Protein AF-O97404-F1 (afdb_monomer_lite)

Organism: Tachypleus tridentatus (NCBI:txid6853)

Foldseek 3Di:
DDDDDDDDDDDPPPPPPPPPPDPLQADFDCVCQLQWEDEPPDPWIFHRFRRATATQPDPQSVVLWADDPVSYYYDNCNSRGHHDYHFADNWHWEDEPDPWIFTDGPQETATAPDVVSSVSNRTDPVSYYYDHPVVVVPGHYDYHTDD

Secondary structure (DSSP, 8-state):
------------------------SSB--GGGTT-EEE-TT---EEEEETTEEEE--SHHHHHHHBS-GGGEEE-GGGGGBPB-PPPPTT-EEEE-SSS-EEEEETTEEEEE-SHHHHHHTTB-GGGEEE--HHHHHHSEEEEEE--

Radius of gyration: 25.08 Å; chains: 1; bounding box: 44×86×60 Å

Sequence (147 aa):
MRTVNIWLTLSLFYLMHITREGDCTCVTDNTLDGTLMKHPSKPAVYQIIDGCRHWVPNPPTYNNLYKTWNCIKTNVLVEHICNCDSLSNGAELIKGSGPAVYLLSNGVKRHIANPDTFNAFCFDWNKIKTYSDIVINNISTGSVIER

pLDDT: mean 88.72, std 20.08, range [34.28, 98.94]

Structure (mmCIF, N/CA/C/O backbone):
data_AF-O97404-F1
#
_entry.id   AF-O97404-F1
#
loop_
_atom_site.group_PDB
_atom_site.id
_atom_site.type_symbol
_atom_site.label_atom_id
_atom_site.label_alt_id
_atom_site.label_comp_id
_atom_site.label_asym_id
_atom_site.label_entity_id
_atom_site.label_seq_id
_atom_site.pdbx_PDB_ins_code
_atom_site.Cartn_x
_atom_site.Cartn_y
_atom_site.Cartn_z
_atom_site.occupancy
_atom_site.B_iso_or_equiv
_atom_site.auth_seq_id
_atom_site.auth_comp_id
_atom_site.auth_asym_id
_atom_site.auth_atom_id
_atom_site.pdbx_PDB_model_num
ATOM 1 N N . MET A 1 1 ? 19.031 -74.439 -43.085 1.00 43.50 1 MET A N 1
ATOM 2 C CA . MET A 1 1 ? 20.014 -74.682 -42.008 1.00 43.50 1 MET A CA 1
ATOM 3 C C . MET A 1 1 ? 21.150 -73.680 -42.150 1.00 43.50 1 MET A C 1
ATOM 5 O O . MET A 1 1 ? 21.941 -73.827 -43.069 1.00 43.50 1 MET A O 1
ATOM 9 N N . ARG A 1 2 ? 21.148 -72.640 -41.304 1.00 39.31 2 ARG A N 1
ATOM 10 C CA . ARG A 1 2 ? 22.292 -71.875 -40.759 1.00 39.31 2 ARG A CA 1
ATOM 11 C C . ARG A 1 2 ? 21.756 -70.555 -40.200 1.00 39.31 2 ARG A C 1
ATOM 13 O O . ARG A 1 2 ? 21.639 -69.553 -40.889 1.00 39.31 2 ARG A O 1
ATOM 20 N N . THR A 1 3 ? 21.355 -70.637 -38.942 1.00 34.28 3 THR A N 1
ATOM 21 C CA . THR A 1 3 ? 21.212 -69.527 -38.006 1.00 34.28 3 THR A CA 1
ATOM 22 C C . THR A 1 3 ? 22.574 -68.872 -37.776 1.00 34.28 3 THR A C 1
ATOM 24 O O . THR A 1 3 ? 23.569 -69.575 -37.611 1.00 34.28 3 THR A O 1
ATOM 27 N N . VAL A 1 4 ? 22.608 -67.540 -37.702 1.00 42.56 4 VAL A N 1
ATOM 28 C CA . VAL A 1 4 ? 23.675 -66.792 -37.026 1.00 42.56 4 VAL A CA 1
ATOM 29 C C . VAL A 1 4 ? 22.997 -65.734 -36.163 1.00 42.56 4 VAL A C 1
ATOM 31 O O . VAL A 1 4 ? 22.354 -64.823 -36.674 1.00 42.56 4 VAL A O 1
ATOM 34 N N . ASN A 1 5 ? 23.114 -65.911 -34.850 1.00 37.03 5 ASN A N 1
ATOM 35 C CA . ASN A 1 5 ? 22.732 -64.945 -33.828 1.00 37.03 5 ASN A CA 1
ATOM 36 C C . ASN A 1 5 ? 23.941 -64.057 -33.523 1.00 37.03 5 ASN A C 1
ATOM 38 O O . ASN A 1 5 ? 25.019 -64.592 -33.265 1.00 37.03 5 ASN A O 1
ATOM 42 N N . ILE A 1 6 ? 23.756 -62.737 -33.463 1.00 42.59 6 ILE A N 1
ATOM 43 C CA . ILE A 1 6 ? 24.702 -61.817 -32.817 1.00 42.59 6 ILE A CA 1
ATOM 44 C C . ILE A 1 6 ? 23.892 -60.861 -31.935 1.00 42.59 6 ILE A C 1
ATOM 46 O O . ILE A 1 6 ? 22.981 -60.184 -32.404 1.00 42.59 6 ILE A O 1
ATOM 50 N N . TRP A 1 7 ? 24.215 -60.864 -30.644 1.00 38.78 7 TRP A N 1
ATOM 51 C CA . TRP A 1 7 ? 23.638 -60.024 -29.596 1.00 38.78 7 TRP A CA 1
ATOM 52 C C . TRP A 1 7 ? 24.377 -58.681 -29.524 1.00 38.78 7 TRP A C 1
ATOM 54 O O . TRP A 1 7 ? 25.604 -58.688 -29.582 1.00 38.78 7 TRP A O 1
ATOM 64 N N . LEU A 1 8 ? 23.678 -57.555 -29.308 1.00 41.16 8 LEU A N 1
ATOM 65 C CA . LEU A 1 8 ? 24.308 -56.303 -28.857 1.00 41.16 8 LEU A CA 1
ATOM 66 C C . LEU A 1 8 ? 23.379 -55.483 -27.930 1.00 41.16 8 LEU A C 1
ATOM 68 O O . LEU A 1 8 ? 22.382 -54.914 -28.354 1.00 41.16 8 LEU A O 1
ATOM 72 N N . THR A 1 9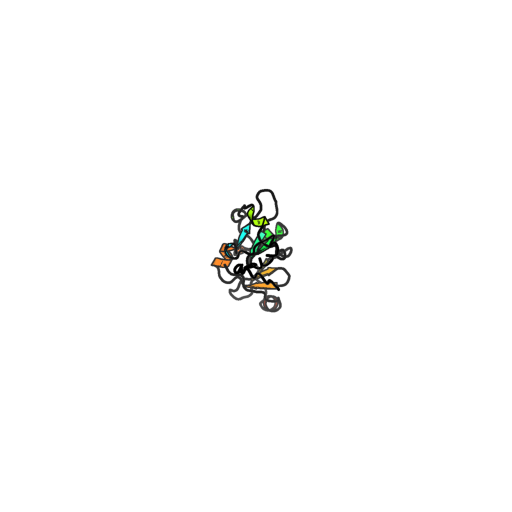 ? 23.732 -55.532 -26.643 1.00 44.81 9 THR A N 1
ATOM 73 C CA . THR A 1 9 ? 23.640 -54.547 -25.542 1.00 44.81 9 THR A CA 1
ATOM 74 C C . THR A 1 9 ? 22.547 -53.464 -25.485 1.00 44.81 9 THR A C 1
ATOM 76 O O . THR A 1 9 ? 22.402 -52.633 -26.376 1.00 44.81 9 THR A O 1
ATOM 79 N N . LEU A 1 10 ? 21.919 -53.409 -24.298 1.00 41.88 10 LEU A N 1
ATOM 80 C CA . LEU A 1 10 ? 21.179 -52.300 -23.678 1.00 41.88 10 LEU A CA 1
ATOM 81 C C . LEU A 1 10 ? 21.616 -50.898 -24.141 1.00 41.88 10 LEU A C 1
ATOM 83 O O . LEU A 1 10 ? 22.757 -50.500 -23.918 1.00 41.88 10 LEU A O 1
ATOM 87 N N . SER A 1 11 ? 20.653 -50.097 -24.597 1.00 45.28 11 SER A N 1
ATOM 88 C CA . SER A 1 11 ? 20.684 -48.652 -24.372 1.00 45.28 11 SER A CA 1
ATOM 89 C C . SER A 1 11 ? 19.436 -48.262 -23.593 1.00 45.28 11 SER A C 1
ATOM 91 O O . SER A 1 11 ? 18.313 -48.282 -24.101 1.00 45.28 11 SER A O 1
ATOM 93 N N . LEU A 1 12 ? 19.660 -47.974 -22.315 1.00 40.78 12 LEU A N 1
ATOM 94 C CA . LEU A 1 12 ? 18.712 -47.356 -21.409 1.00 40.78 12 LEU A CA 1
ATOM 95 C C . LEU A 1 12 ? 18.504 -45.914 -21.898 1.00 40.78 12 LEU A C 1
ATOM 97 O O . LEU A 1 12 ? 19.233 -45.008 -21.500 1.00 40.78 12 LEU A O 1
ATOM 101 N N . PHE A 1 13 ? 17.543 -45.690 -22.796 1.00 40.12 13 PHE A N 1
ATOM 102 C CA . PHE A 1 13 ? 17.097 -44.334 -23.105 1.00 40.12 13 PHE A CA 1
ATOM 103 C C . PHE A 1 13 ? 16.310 -43.815 -21.901 1.00 40.12 13 PHE A C 1
ATOM 105 O O . PHE A 1 13 ? 15.091 -43.952 -21.805 1.00 40.12 13 PHE A O 1
ATOM 112 N N . TYR A 1 14 ? 17.050 -43.236 -20.957 1.00 40.72 14 TYR A N 1
ATOM 113 C CA . TYR A 1 14 ? 16.546 -42.288 -19.978 1.00 40.72 14 TYR A CA 1
ATOM 114 C C . TYR A 1 14 ? 16.020 -41.080 -20.756 1.00 40.72 14 TYR A C 1
ATOM 116 O O . TYR A 1 14 ? 16.720 -40.091 -20.969 1.00 40.72 14 TYR A O 1
ATOM 124 N N . LEU A 1 15 ? 14.790 -41.187 -21.258 1.00 41.28 15 LEU A N 1
ATOM 125 C CA . LEU A 1 15 ? 14.068 -40.035 -21.760 1.00 41.28 15 LEU A CA 1
ATOM 126 C C . LEU A 1 15 ? 13.583 -39.281 -20.526 1.00 41.28 15 LEU A C 1
ATOM 128 O O . LEU A 1 15 ? 12.475 -39.494 -20.027 1.00 41.28 15 LEU A O 1
ATOM 132 N N . MET A 1 16 ? 14.488 -38.448 -20.009 1.00 40.75 16 MET A N 1
ATOM 133 C CA . MET A 1 16 ? 14.176 -37.318 -19.154 1.00 40.75 16 MET A CA 1
ATOM 134 C C . MET A 1 16 ? 12.982 -36.622 -19.804 1.00 40.75 16 MET A C 1
ATOM 136 O O . MET A 1 16 ? 13.117 -35.946 -20.823 1.00 40.75 16 MET A O 1
ATOM 140 N N . HIS A 1 17 ? 11.790 -36.882 -19.271 1.00 40.72 17 HIS A N 1
ATOM 141 C CA . HIS A 1 17 ? 10.624 -36.089 -19.593 1.00 40.72 17 HIS A CA 1
ATOM 142 C C . HIS A 1 17 ? 10.937 -34.723 -19.009 1.00 40.72 17 HIS A C 1
ATOM 144 O O . HIS A 1 17 ? 10.766 -34.493 -17.815 1.00 40.72 17 HIS A O 1
ATOM 150 N N . ILE A 1 18 ? 11.498 -33.858 -19.851 1.00 47.31 18 ILE A N 1
ATOM 151 C CA . ILE A 1 18 ? 11.563 -32.431 -19.603 1.00 47.31 18 ILE A CA 1
ATOM 152 C C . ILE A 1 18 ? 10.104 -32.037 -19.430 1.00 47.31 18 ILE A C 1
ATOM 154 O O . ILE A 1 18 ? 9.334 -31.990 -20.393 1.00 47.31 18 ILE A O 1
ATOM 158 N N . THR A 1 19 ? 9.693 -31.875 -18.174 1.00 42.53 19 THR A N 1
ATOM 159 C CA . THR A 1 19 ? 8.444 -31.214 -17.846 1.00 42.53 19 THR A CA 1
ATOM 160 C C . THR A 1 19 ? 8.500 -29.894 -18.575 1.00 42.53 19 THR A C 1
ATOM 162 O O . THR A 1 19 ? 9.414 -29.099 -18.376 1.00 42.53 19 THR A O 1
ATOM 165 N N . ARG A 1 20 ? 7.565 -29.726 -19.500 1.00 46.09 20 ARG A N 1
ATOM 166 C CA . ARG A 1 20 ? 7.300 -28.482 -20.190 1.00 46.09 20 ARG A CA 1
ATOM 167 C C . ARG A 1 20 ? 6.973 -27.450 -19.111 1.00 46.09 20 ARG A C 1
ATOM 169 O O . ARG A 1 20 ? 5.823 -27.348 -18.695 1.00 46.09 20 ARG A O 1
ATOM 176 N N . GLU A 1 21 ? 7.998 -26.770 -18.606 1.00 55.59 21 GLU A N 1
ATOM 177 C CA . GLU A 1 21 ? 7.854 -25.556 -17.819 1.00 55.59 21 GLU A CA 1
ATOM 178 C C . GLU A 1 21 ? 7.061 -24.610 -18.713 1.00 55.59 21 GLU A C 1
ATOM 180 O O . GLU A 1 21 ? 7.508 -24.207 -19.789 1.00 55.59 21 GLU A O 1
ATOM 185 N N . GLY A 1 22 ? 5.800 -24.389 -18.343 1.00 54.03 22 GLY A N 1
ATOM 186 C CA . GLY A 1 22 ? 5.040 -23.289 -18.897 1.00 54.03 22 GLY A CA 1
ATOM 187 C C . GLY A 1 22 ? 5.868 -22.045 -18.641 1.00 54.03 22 GLY A C 1
ATOM 188 O O . GLY A 1 22 ? 6.220 -21.783 -17.497 1.00 54.03 22 GLY A O 1
ATOM 189 N N . ASP A 1 23 ? 6.234 -21.369 -19.720 1.00 52.69 23 ASP A N 1
ATOM 190 C CA . ASP A 1 23 ? 6.945 -20.102 -19.745 1.00 52.69 23 ASP A CA 1
ATOM 191 C C . ASP A 1 23 ? 6.276 -19.124 -18.765 1.00 52.69 23 ASP A C 1
ATOM 193 O O . ASP A 1 23 ? 5.266 -18.484 -19.072 1.00 52.69 23 ASP A O 1
ATOM 197 N N . CYS A 1 24 ? 6.769 -19.092 -17.526 1.00 57.84 24 CYS A N 1
ATOM 198 C CA . CYS A 1 24 ? 6.342 -18.136 -16.525 1.00 57.84 24 CYS A CA 1
ATOM 199 C C . CYS A 1 24 ? 6.964 -16.807 -16.930 1.00 57.84 24 CYS A C 1
ATOM 201 O O . CYS A 1 24 ? 8.075 -16.469 -16.532 1.00 57.84 24 CYS A O 1
ATOM 203 N N . THR A 1 25 ? 6.230 -16.029 -17.725 1.00 81.19 25 THR A N 1
ATOM 204 C CA . THR A 1 25 ? 6.656 -14.691 -18.158 1.00 81.19 25 THR A CA 1
ATOM 205 C C . THR A 1 25 ? 6.848 -13.718 -16.986 1.00 81.19 25 THR A C 1
ATOM 207 O O . THR A 1 25 ? 7.329 -12.602 -17.178 1.00 81.19 25 THR A O 1
ATOM 210 N N . CYS A 1 26 ? 6.446 -14.112 -15.773 1.00 89.94 26 CYS A N 1
ATOM 211 C CA . CYS A 1 26 ? 6.625 -13.364 -14.542 1.00 89.94 26 CYS A CA 1
ATOM 212 C C . CYS A 1 26 ? 6.911 -14.283 -13.342 1.00 89.94 26 CYS A C 1
ATOM 214 O O . CYS A 1 26 ? 6.612 -15.476 -13.377 1.00 89.94 26 CYS A O 1
ATOM 216 N N . VAL A 1 27 ? 7.440 -13.702 -12.265 1.00 93.44 27 VAL A N 1
ATOM 217 C CA . VAL A 1 27 ? 7.695 -14.362 -10.978 1.00 93.44 27 VAL A CA 1
ATOM 218 C C . VAL A 1 27 ? 6.965 -13.644 -9.844 1.00 93.44 27 VAL A C 1
ATOM 220 O O . VAL A 1 27 ? 6.841 -12.418 -9.852 1.00 93.44 27 VAL A O 1
ATOM 223 N N . THR A 1 28 ? 6.478 -14.399 -8.861 1.00 95.38 28 THR A N 1
ATOM 224 C CA . THR A 1 28 ? 6.094 -13.847 -7.555 1.00 95.38 28 THR A CA 1
ATOM 225 C C . THR A 1 28 ? 7.318 -13.824 -6.646 1.00 95.38 28 THR A C 1
ATOM 227 O O . THR A 1 28 ? 8.026 -14.827 -6.566 1.00 95.38 28 THR A O 1
ATOM 230 N N . ASP A 1 29 ? 7.565 -12.716 -5.954 1.00 95.19 29 ASP A N 1
ATOM 231 C CA . ASP A 1 29 ? 8.741 -12.541 -5.099 1.00 95.19 29 ASP A CA 1
ATOM 232 C C . ASP A 1 29 ? 8.393 -11.815 -3.793 1.00 95.19 29 ASP A C 1
ATOM 234 O O . ASP A 1 29 ? 8.417 -10.585 -3.710 1.00 95.19 29 ASP A O 1
ATOM 238 N N . ASN A 1 30 ? 8.092 -12.590 -2.749 1.00 95.62 30 ASN A N 1
ATOM 239 C CA . ASN A 1 30 ? 7.742 -12.055 -1.429 1.00 95.62 30 ASN A CA 1
ATOM 240 C C . ASN A 1 30 ? 8.920 -11.326 -0.757 1.00 95.62 30 ASN A C 1
ATOM 242 O O . ASN A 1 30 ? 8.711 -10.528 0.151 1.00 95.62 30 ASN A O 1
ATOM 246 N N . THR A 1 31 ? 10.170 -11.518 -1.206 1.00 95.69 31 THR A N 1
ATOM 247 C CA . THR A 1 31 ? 11.310 -10.760 -0.648 1.00 95.69 31 THR A CA 1
ATOM 248 C C . THR A 1 31 ? 11.210 -9.261 -0.965 1.00 95.69 31 THR A C 1
ATOM 250 O O . THR A 1 31 ? 11.792 -8.407 -0.278 1.00 95.69 31 THR A O 1
ATOM 253 N N . LEU A 1 32 ? 10.410 -8.921 -1.980 1.00 96.56 32 LEU A N 1
ATOM 254 C CA . LEU A 1 32 ? 10.109 -7.560 -2.390 1.00 96.56 32 LEU A CA 1
ATOM 255 C C . LEU A 1 32 ? 8.863 -6.981 -1.699 1.00 96.56 32 LEU A C 1
ATOM 257 O O . LEU A 1 32 ? 8.593 -5.797 -1.900 1.00 96.56 32 LEU A O 1
ATOM 261 N N . ASP A 1 33 ? 8.141 -7.720 -0.852 1.00 97.88 33 ASP A N 1
ATOM 262 C CA . ASP A 1 33 ? 6.877 -7.264 -0.244 1.00 97.88 33 ASP A CA 1
ATOM 263 C C . ASP A 1 33 ? 7.020 -5.988 0.564 1.00 97.88 33 ASP A C 1
ATOM 265 O O . ASP A 1 33 ? 7.787 -5.924 1.504 1.00 97.88 33 ASP A O 1
ATOM 269 N N . GLY A 1 34 ? 6.284 -4.940 0.223 1.00 96.88 34 GLY A N 1
ATOM 270 C CA . GLY A 1 34 ? 6.435 -3.621 0.835 1.00 96.88 34 GLY A CA 1
ATOM 271 C C . GLY A 1 34 ? 7.290 -2.660 0.022 1.00 96.88 34 GLY A C 1
ATOM 272 O O . GLY A 1 34 ? 7.187 -1.450 0.198 1.00 96.88 34 GLY A O 1
ATOM 273 N N . THR A 1 35 ? 8.042 -3.135 -0.969 1.00 97.50 35 THR A N 1
ATOM 274 C CA . THR A 1 35 ? 8.707 -2.212 -1.890 1.00 97.50 35 THR A CA 1
ATOM 275 C C . THR A 1 35 ? 7.690 -1.466 -2.755 1.00 97.50 35 THR A C 1
ATOM 277 O O . THR A 1 35 ? 6.776 -2.041 -3.345 1.00 97.50 35 THR A O 1
ATOM 280 N N . LEU A 1 36 ? 7.869 -0.150 -2.839 1.00 98.12 36 LEU A N 1
ATOM 281 C CA . LEU A 1 36 ? 7.176 0.711 -3.787 1.00 98.12 36 LEU A CA 1
ATOM 282 C C . LEU A 1 36 ? 8.113 0.909 -4.979 1.00 98.12 36 LEU A C 1
ATOM 284 O O . LEU A 1 36 ? 9.219 1.417 -4.802 1.00 98.12 36 LEU A O 1
ATOM 288 N N . MET A 1 37 ? 7.731 0.467 -6.174 1.00 98.06 37 MET A N 1
ATOM 289 C CA . MET A 1 37 ? 8.640 0.324 -7.313 1.00 98.06 37 MET A CA 1
ATOM 290 C C . MET A 1 37 ? 8.112 0.961 -8.597 1.00 98.06 37 MET A C 1
ATOM 292 O O . MET A 1 37 ? 6.909 1.034 -8.829 1.00 98.06 37 MET A O 1
ATOM 296 N N . LYS A 1 38 ? 9.025 1.373 -9.481 1.00 98.38 38 LYS A N 1
ATOM 297 C CA . LYS A 1 38 ? 8.714 1.761 -10.862 1.00 98.38 38 LYS A CA 1
ATOM 298 C C . LYS A 1 38 ? 9.792 1.313 -11.841 1.00 98.38 38 LYS A C 1
ATOM 300 O O . LYS A 1 38 ? 10.960 1.168 -11.476 1.00 98.38 38 LYS A O 1
ATOM 305 N N . HIS A 1 39 ? 9.411 1.189 -13.109 1.00 98.06 39 HIS A N 1
ATOM 306 C CA . HIS A 1 39 ? 10.377 1.049 -14.194 1.00 98.06 39 HIS A CA 1
ATOM 307 C C . HIS A 1 39 ? 11.019 2.424 -14.479 1.00 98.06 39 HIS A C 1
ATOM 309 O O . HIS A 1 39 ? 10.294 3.425 -14.496 1.00 98.06 39 HIS A O 1
ATOM 315 N N . PRO A 1 40 ? 12.339 2.519 -14.738 1.00 97.62 40 PRO A N 1
ATOM 316 C CA . PRO A 1 40 ? 13.011 3.800 -14.981 1.00 97.62 40 PRO A CA 1
ATOM 317 C C . PRO A 1 40 ? 12.393 4.640 -16.106 1.00 97.62 40 PRO A C 1
ATOM 319 O O . PRO A 1 40 ? 12.302 5.858 -15.984 1.00 97.62 40 PRO A O 1
ATOM 322 N N . SER A 1 41 ? 11.927 3.995 -17.178 1.00 97.25 41 SER A N 1
ATOM 323 C CA . SER A 1 41 ? 11.350 4.668 -18.351 1.00 97.25 41 SER A CA 1
ATOM 324 C C . SER A 1 41 ? 9.818 4.737 -18.375 1.00 97.25 41 SER A C 1
ATOM 326 O O . SER A 1 41 ? 9.260 5.249 -19.343 1.00 97.25 41 SER A O 1
ATOM 328 N N . LYS A 1 42 ? 9.114 4.229 -17.349 1.00 97.06 42 LYS A N 1
ATOM 329 C CA . LYS A 1 42 ? 7.640 4.243 -17.307 1.00 97.06 42 LYS A CA 1
ATOM 330 C C . LYS A 1 42 ? 7.131 5.047 -16.106 1.00 97.06 42 LYS A C 1
ATOM 332 O O . LYS A 1 42 ? 7.784 5.099 -15.062 1.00 97.06 42 LYS A O 1
ATOM 337 N N . PRO A 1 43 ? 5.966 5.702 -16.224 1.00 95.94 43 PRO A N 1
ATOM 338 C CA . PRO A 1 43 ? 5.414 6.491 -15.127 1.00 95.94 43 PRO A CA 1
ATOM 339 C C . PRO A 1 43 ? 4.747 5.632 -14.045 1.00 95.94 43 PRO A C 1
ATOM 341 O O . PRO A 1 43 ? 4.634 6.092 -12.914 1.00 95.94 43 PRO A O 1
ATOM 344 N N . ALA A 1 44 ? 4.318 4.408 -14.374 1.00 98.00 44 ALA A N 1
ATOM 345 C CA . ALA A 1 44 ? 3.570 3.545 -13.464 1.00 98.00 44 ALA A CA 1
ATOM 346 C C . ALA A 1 44 ? 4.377 3.184 -12.206 1.00 98.00 44 ALA A C 1
ATOM 348 O O . ALA A 1 44 ? 5.531 2.757 -12.296 1.00 98.00 44 ALA A O 1
ATOM 349 N N . VAL A 1 45 ? 3.733 3.348 -11.050 1.00 98.44 45 VAL A N 1
ATOM 350 C CA . VAL A 1 45 ? 4.252 3.001 -9.724 1.00 98.44 45 VAL A CA 1
ATOM 351 C C . VAL A 1 45 ? 3.446 1.825 -9.193 1.00 98.44 45 VAL A C 1
ATOM 353 O O . VAL A 1 45 ? 2.221 1.809 -9.316 1.00 98.44 45 VAL A O 1
ATOM 356 N N . TYR A 1 46 ? 4.130 0.858 -8.599 1.00 98.62 46 TYR A N 1
ATOM 357 C CA . TYR A 1 46 ? 3.540 -0.364 -8.085 1.00 98.62 46 TYR A CA 1
ATOM 358 C C . TYR A 1 46 ? 3.944 -0.584 -6.636 1.00 98.62 46 TYR A C 1
ATOM 360 O O . TYR A 1 46 ? 5.114 -0.439 -6.296 1.00 98.62 46 TYR A O 1
ATOM 368 N N . GLN A 1 47 ? 2.992 -0.978 -5.803 1.00 98.38 47 GLN A N 1
ATOM 369 C CA . GLN A 1 47 ? 3.273 -1.553 -4.495 1.00 98.38 47 GLN A CA 1
ATOM 370 C C . GLN A 1 47 ? 3.413 -3.064 -4.649 1.00 98.38 47 GLN A C 1
ATOM 372 O O . GLN A 1 47 ? 2.542 -3.685 -5.255 1.00 98.38 47 GLN A O 1
ATOM 377 N N . ILE A 1 48 ? 4.470 -3.660 -4.104 1.00 98.25 48 ILE A N 1
ATOM 378 C CA . ILE A 1 48 ? 4.571 -5.121 -4.037 1.00 98.25 48 ILE A CA 1
ATOM 379 C C . ILE A 1 48 ? 3.862 -5.609 -2.772 1.00 98.25 48 ILE A C 1
ATOM 381 O O . ILE A 1 48 ? 4.150 -5.099 -1.684 1.00 98.25 48 ILE A O 1
ATOM 385 N N . ILE A 1 49 ? 2.899 -6.519 -2.940 1.00 98.25 49 ILE A N 1
ATOM 386 C CA . ILE A 1 49 ? 2.113 -7.155 -1.871 1.00 98.25 49 ILE A CA 1
ATOM 387 C C . ILE A 1 49 ? 1.882 -8.617 -2.259 1.00 98.25 49 ILE A C 1
ATOM 389 O O . ILE A 1 49 ? 1.401 -8.871 -3.366 1.00 98.25 49 ILE A O 1
ATOM 393 N N . ASP A 1 50 ? 2.175 -9.546 -1.350 1.00 97.31 50 ASP A N 1
ATOM 394 C CA . ASP A 1 50 ? 2.107 -10.999 -1.559 1.00 97.31 50 ASP A CA 1
ATOM 395 C C . ASP A 1 50 ? 2.908 -11.460 -2.793 1.00 97.31 50 ASP A C 1
ATOM 397 O O . ASP A 1 50 ? 2.465 -12.280 -3.600 1.00 97.31 50 ASP A O 1
ATOM 401 N N . GLY A 1 51 ? 4.073 -10.847 -2.992 1.00 97.00 51 GLY A N 1
ATOM 402 C CA . GLY A 1 51 ? 5.024 -11.153 -4.051 1.00 97.00 51 GLY A CA 1
ATOM 403 C C . GLY A 1 51 ? 4.644 -10.664 -5.444 1.00 97.00 51 GLY A C 1
ATOM 404 O O . GLY A 1 51 ? 5.389 -10.915 -6.390 1.00 97.00 51 GLY A O 1
ATOM 405 N N . CYS A 1 52 ? 3.527 -9.960 -5.613 1.00 97.50 52 CYS A N 1
ATOM 406 C CA . CYS A 1 52 ? 3.095 -9.439 -6.908 1.00 97.50 52 CYS A CA 1
ATOM 407 C C . CYS A 1 52 ? 2.934 -7.917 -6.898 1.00 97.50 52 CYS A C 1
ATOM 409 O O . CYS A 1 52 ? 2.792 -7.284 -5.853 1.00 97.50 52 CYS A O 1
ATOM 411 N N . ARG A 1 53 ? 2.973 -7.301 -8.084 1.00 98.06 53 ARG A N 1
ATOM 412 C CA . ARG A 1 53 ? 2.883 -5.846 -8.241 1.00 98.06 53 ARG A CA 1
ATOM 413 C C . ARG A 1 53 ? 1.422 -5.398 -8.352 1.00 98.06 53 ARG A C 1
ATOM 415 O O . ARG A 1 53 ? 0.684 -5.869 -9.217 1.00 98.06 53 ARG A O 1
ATOM 422 N N . HIS A 1 54 ? 1.036 -4.440 -7.515 1.00 98.62 54 HIS A N 1
ATOM 423 C CA . HIS A 1 54 ? -0.276 -3.787 -7.504 1.00 98.62 54 HIS A CA 1
ATOM 424 C C . HIS A 1 54 ? -0.097 -2.353 -7.992 1.00 98.62 54 HIS A C 1
ATOM 426 O O . HIS A 1 54 ? 0.610 -1.561 -7.365 1.00 98.62 54 HIS A O 1
ATOM 432 N N . TRP A 1 55 ? -0.689 -2.005 -9.136 1.00 98.69 55 TRP A N 1
ATOM 433 C CA . TRP A 1 55 ? -0.562 -0.654 -9.692 1.00 98.69 55 TRP A CA 1
ATOM 434 C C . TRP A 1 55 ? -1.254 0.377 -8.792 1.00 98.69 55 TRP A C 1
ATOM 436 O O . TRP A 1 55 ? -2.392 0.173 -8.369 1.00 98.69 55 TRP A O 1
ATOM 446 N N . VAL A 1 56 ? -0.574 1.495 -8.526 1.00 98.69 56 VAL A N 1
ATOM 447 C CA . VAL A 1 56 ? -1.154 2.683 -7.888 1.00 98.69 56 VAL A CA 1
ATOM 448 C C . VAL A 1 56 ? -1.774 3.544 -8.998 1.00 98.69 56 VAL A C 1
ATOM 450 O O . VAL A 1 56 ? -1.035 4.189 -9.750 1.00 98.69 56 VAL A O 1
ATOM 453 N N . PRO A 1 57 ? -3.111 3.571 -9.143 1.00 98.38 57 PRO A N 1
ATOM 454 C CA . PRO A 1 57 ? -3.761 3.988 -10.387 1.00 98.38 57 PRO A CA 1
ATOM 455 C C . PRO A 1 57 ? -3.661 5.489 -10.675 1.00 98.38 57 PRO A C 1
ATOM 457 O O . PRO A 1 57 ? -3.810 5.910 -11.821 1.00 98.38 57 PRO A O 1
ATOM 460 N N . ASN A 1 58 ? -3.458 6.322 -9.649 1.00 98.19 58 ASN A N 1
ATOM 461 C CA . ASN A 1 58 ? -3.435 7.775 -9.801 1.00 98.19 58 ASN A CA 1
ATOM 462 C C . ASN A 1 58 ? -2.783 8.505 -8.603 1.00 98.19 58 ASN A C 1
ATOM 464 O O . ASN A 1 58 ? -2.638 7.925 -7.521 1.00 98.19 58 ASN A O 1
ATOM 468 N N . PRO A 1 59 ? -2.420 9.796 -8.768 1.00 97.38 59 PRO A N 1
ATOM 469 C CA . PRO A 1 59 ? -1.835 10.601 -7.695 1.00 97.38 59 PRO A CA 1
ATOM 470 C C . PRO A 1 59 ? -2.711 10.761 -6.439 1.00 97.38 59 PRO A C 1
ATOM 472 O O . PRO A 1 59 ? -2.151 10.704 -5.349 1.00 97.38 59 PRO A O 1
ATOM 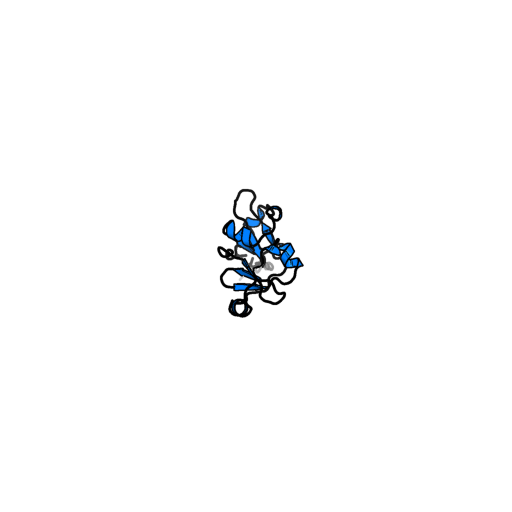475 N N . PRO A 1 60 ? -4.051 10.917 -6.515 1.00 98.19 60 PRO A N 1
ATOM 476 C CA . PRO A 1 60 ? -4.894 10.914 -5.316 1.00 98.19 60 PRO A CA 1
ATOM 477 C C . PRO A 1 60 ? -4.752 9.642 -4.473 1.00 98.19 60 PRO A C 1
ATOM 479 O O . PRO A 1 60 ? -4.574 9.731 -3.262 1.00 98.19 60 PRO A O 1
ATOM 482 N N . THR A 1 61 ? -4.732 8.468 -5.108 1.00 98.56 61 THR A N 1
ATOM 483 C CA . THR A 1 61 ? -4.529 7.186 -4.416 1.00 98.56 61 THR A CA 1
ATOM 484 C C . THR A 1 61 ? -3.150 7.131 -3.765 1.00 98.56 61 THR A C 1
ATOM 486 O O . THR A 1 61 ? -3.028 6.774 -2.600 1.00 98.56 61 THR A O 1
ATOM 489 N N . TYR A 1 62 ? -2.108 7.580 -4.468 1.00 98.50 62 TYR A N 1
ATOM 490 C CA . TYR A 1 62 ? -0.777 7.716 -3.876 1.00 98.50 62 TYR A CA 1
ATOM 491 C C . TYR A 1 62 ? -0.794 8.627 -2.633 1.00 98.50 62 TYR A C 1
ATOM 493 O O . TYR A 1 62 ? -0.252 8.291 -1.577 1.00 98.50 62 TYR A O 1
ATOM 501 N N . ASN A 1 63 ? -1.455 9.779 -2.748 1.00 98.12 63 ASN A N 1
ATOM 502 C CA . ASN A 1 63 ? -1.547 10.781 -1.695 1.00 98.12 63 ASN A CA 1
ATOM 503 C C . ASN A 1 63 ? -2.371 10.324 -0.490 1.00 98.12 63 ASN A C 1
ATOM 505 O O . ASN A 1 63 ? -2.170 10.891 0.579 1.00 98.12 63 ASN A O 1
ATOM 509 N N . ASN A 1 64 ? -3.213 9.301 -0.619 1.00 98.62 64 ASN A N 1
ATOM 510 C CA . ASN A 1 64 ? -3.905 8.676 0.507 1.00 98.62 64 ASN A CA 1
ATOM 511 C C . ASN A 1 64 ? -3.032 7.680 1.281 1.00 98.62 64 ASN A C 1
ATOM 513 O O . ASN A 1 64 ? -3.343 7.379 2.427 1.00 98.62 64 ASN A O 1
ATOM 517 N N . LEU A 1 65 ? -1.963 7.154 0.674 1.00 98.75 65 LEU A N 1
ATOM 518 C CA . LEU A 1 65 ? -1.233 6.009 1.224 1.00 98.75 65 LEU A CA 1
ATOM 519 C C . LEU A 1 65 ? 0.184 6.370 1.682 1.00 98.75 65 LEU A C 1
ATOM 521 O O . LEU A 1 65 ? 0.563 6.064 2.809 1.00 98.75 65 LEU A O 1
ATOM 525 N N . TYR A 1 66 ? 0.974 7.032 0.835 1.00 98.69 66 TYR A N 1
ATOM 526 C CA . TYR A 1 66 ? 2.435 7.025 0.985 1.00 98.69 66 TYR A CA 1
ATOM 527 C C . TYR A 1 66 ? 3.012 8.301 1.576 1.00 98.69 66 TYR A C 1
ATOM 529 O O . TYR A 1 66 ? 2.611 9.399 1.196 1.00 98.69 66 TYR A O 1
ATOM 537 N N . LYS A 1 67 ? 4.029 8.175 2.430 1.00 97.50 67 LYS A N 1
ATOM 538 C CA . LYS A 1 67 ? 4.662 9.320 3.103 1.00 97.50 67 LYS A CA 1
ATOM 539 C C . LYS A 1 67 ? 5.485 10.204 2.164 1.00 97.50 67 LYS A C 1
ATOM 541 O O . LYS A 1 67 ? 5.471 11.425 2.287 1.00 97.50 67 LYS A O 1
ATOM 546 N N . THR A 1 68 ? 6.255 9.609 1.251 1.00 96.88 68 THR A N 1
ATOM 547 C CA . THR A 1 68 ? 7.209 10.354 0.413 1.00 96.88 68 THR A CA 1
ATOM 548 C C . THR A 1 68 ? 7.548 9.634 -0.886 1.00 96.88 68 THR A C 1
ATOM 550 O O . THR A 1 68 ? 7.678 8.413 -0.914 1.00 96.88 68 THR A O 1
ATOM 553 N N . TRP A 1 69 ? 7.755 10.405 -1.959 1.00 95.00 69 TRP A N 1
ATOM 554 C CA . TRP A 1 69 ? 8.222 9.913 -3.264 1.00 95.00 69 TRP A CA 1
ATOM 555 C C . TRP A 1 69 ? 9.608 9.254 -3.202 1.00 95.00 69 TRP A C 1
ATOM 557 O O . TRP A 1 69 ? 9.915 8.404 -4.032 1.00 95.00 69 TRP A O 1
ATOM 567 N N . ASN A 1 70 ? 10.414 9.557 -2.177 1.00 96.88 70 ASN A N 1
ATOM 568 C CA . ASN A 1 70 ? 11.752 8.976 -1.994 1.00 96.88 70 ASN A CA 1
ATOM 569 C C . ASN A 1 70 ? 11.738 7.467 -1.693 1.00 96.88 70 ASN A C 1
ATOM 571 O O . ASN A 1 70 ? 12.773 6.804 -1.783 1.00 96.88 70 ASN A O 1
ATOM 575 N N . CYS A 1 71 ? 10.583 6.912 -1.322 1.00 95.50 71 CYS A N 1
ATOM 576 C CA . CYS A 1 71 ? 10.437 5.475 -1.121 1.00 95.50 71 CYS A CA 1
ATOM 577 C C . CYS A 1 71 ? 10.406 4.685 -2.427 1.00 95.50 71 CYS A C 1
ATOM 579 O O . CYS A 1 71 ? 10.708 3.492 -2.409 1.00 95.50 71 CYS A O 1
ATOM 581 N N . ILE A 1 72 ? 10.074 5.333 -3.549 1.00 97.94 72 ILE A N 1
ATOM 582 C CA . ILE A 1 72 ? 9.951 4.654 -4.834 1.00 97.94 72 ILE A CA 1
ATOM 583 C C . ILE A 1 72 ? 11.328 4.183 -5.301 1.00 97.94 72 ILE A C 1
ATOM 585 O O . ILE A 1 72 ? 12.225 4.978 -5.589 1.00 97.94 72 ILE A O 1
ATOM 589 N N . LYS A 1 73 ? 11.487 2.868 -5.422 1.00 97.94 73 LYS A N 1
ATOM 590 C CA . LYS A 1 73 ? 12.668 2.226 -5.990 1.00 97.94 73 LYS A CA 1
ATOM 591 C C . LYS A 1 73 ? 12.505 2.097 -7.495 1.00 97.94 73 LYS A C 1
ATOM 593 O O . LYS A 1 73 ? 11.476 1.662 -8.001 1.00 97.94 73 LYS A O 1
ATOM 598 N N . THR A 1 74 ? 13.541 2.479 -8.225 1.00 97.88 74 THR A N 1
ATOM 599 C CA . THR A 1 74 ? 13.560 2.354 -9.681 1.00 97.88 74 THR A CA 1
ATOM 600 C C . THR A 1 74 ? 14.314 1.086 -10.057 1.00 97.88 74 THR A C 1
ATOM 602 O O . THR A 1 74 ? 15.486 0.956 -9.717 1.00 97.88 74 THR A O 1
ATOM 605 N N . ASN A 1 75 ? 13.652 0.146 -10.731 1.00 96.94 75 ASN A N 1
ATOM 606 C CA . ASN A 1 75 ? 14.272 -1.099 -11.181 1.00 96.94 75 ASN A CA 1
ATOM 607 C C . ASN A 1 75 ? 13.543 -1.632 -12.420 1.00 96.94 75 ASN A C 1
ATOM 609 O O . ASN A 1 75 ? 12.315 -1.678 -12.445 1.00 96.94 75 ASN A O 1
ATOM 613 N N . VAL A 1 76 ? 14.298 -2.048 -13.438 1.00 95.88 76 VAL A N 1
ATOM 614 C CA . VAL A 1 76 ? 13.742 -2.651 -14.658 1.00 95.88 76 VAL A CA 1
ATOM 615 C C . VAL A 1 76 ? 13.033 -3.981 -14.382 1.00 95.88 76 VAL A C 1
ATOM 617 O O . VAL A 1 76 ? 12.047 -4.301 -15.039 1.00 95.88 76 VAL A O 1
ATOM 620 N N . LEU A 1 77 ? 13.466 -4.710 -13.345 1.00 93.19 77 LEU A N 1
ATOM 621 C CA . LEU A 1 77 ? 12.930 -6.021 -12.973 1.00 93.19 77 LEU A CA 1
ATOM 622 C C . LEU A 1 77 ? 11.472 -5.982 -12.502 1.00 93.19 77 LEU A C 1
ATOM 624 O O . LEU A 1 77 ? 10.821 -7.022 -12.495 1.00 93.19 77 LEU A O 1
ATOM 628 N N . VAL A 1 78 ? 10.920 -4.801 -12.188 1.00 96.12 78 VAL A N 1
ATOM 629 C CA . VAL A 1 78 ? 9.492 -4.659 -11.855 1.00 96.12 78 VAL A CA 1
ATOM 630 C C . VAL A 1 78 ? 8.585 -5.200 -12.965 1.00 96.12 78 VAL A C 1
ATOM 632 O O . VAL A 1 78 ? 7.463 -5.621 -12.691 1.00 96.12 78 VAL A O 1
ATOM 635 N N . GLU A 1 79 ? 9.061 -5.220 -14.217 1.00 94.56 79 GLU A N 1
ATOM 636 C CA . GLU A 1 79 ? 8.311 -5.743 -15.361 1.00 94.56 79 GLU A CA 1
ATOM 637 C C . GLU A 1 79 ? 8.137 -7.264 -15.330 1.00 94.56 79 GLU A C 1
ATOM 639 O O . GLU A 1 79 ? 7.116 -7.753 -15.812 1.00 94.56 79 GLU A O 1
ATOM 644 N N . HIS A 1 80 ? 9.062 -7.970 -14.677 1.00 94.62 80 HIS A N 1
ATOM 645 C CA . HIS A 1 80 ? 9.053 -9.422 -14.509 1.00 94.62 80 HIS A CA 1
ATOM 646 C C . HIS A 1 80 ? 8.349 -9.887 -13.230 1.00 94.62 80 HIS A C 1
ATOM 648 O O . HIS A 1 80 ? 8.149 -11.084 -13.057 1.00 94.62 80 HIS A O 1
ATOM 654 N N . ILE A 1 81 ? 7.940 -8.978 -12.341 1.00 96.38 81 ILE A N 1
ATOM 655 C CA . ILE A 1 81 ? 7.104 -9.337 -11.189 1.00 96.38 81 ILE A CA 1
ATOM 656 C C . ILE A 1 81 ? 5.669 -9.546 -11.674 1.00 96.38 81 ILE A C 1
ATOM 658 O O . ILE A 1 81 ? 5.144 -8.723 -12.436 1.00 96.38 81 ILE A O 1
ATOM 662 N N . CYS A 1 82 ? 5.029 -10.630 -11.232 1.00 97.00 82 CYS A N 1
ATOM 663 C CA . CYS A 1 82 ? 3.664 -10.941 -11.638 1.00 97.00 82 CYS A CA 1
ATOM 664 C C . CYS A 1 82 ? 2.698 -9.807 -11.301 1.00 97.00 82 CYS A C 1
ATOM 666 O O . CYS A 1 82 ? 2.798 -9.154 -10.261 1.00 97.00 82 CYS A O 1
ATOM 668 N N . ASN A 1 83 ? 1.771 -9.552 -12.222 1.00 95.81 83 ASN A N 1
ATOM 669 C CA . ASN A 1 83 ? 0.779 -8.504 -12.071 1.00 95.81 83 ASN A CA 1
ATOM 670 C C . ASN A 1 83 ? -0.410 -9.026 -11.271 1.00 95.81 83 ASN A C 1
ATOM 672 O O . ASN A 1 83 ? -1.018 -10.018 -11.665 1.00 95.81 83 ASN A O 1
ATOM 676 N N . CYS A 1 84 ? -0.753 -8.329 -10.197 1.00 96.12 84 CYS A N 1
ATOM 677 C CA . CYS A 1 84 ? -1.990 -8.548 -9.466 1.00 96.12 84 CYS A CA 1
ATOM 678 C C . CYS A 1 84 ? -3.007 -7.456 -9.797 1.00 96.12 84 CYS A C 1
ATOM 680 O O . CYS A 1 84 ? -2.730 -6.525 -10.568 1.00 96.12 84 CYS A O 1
ATOM 682 N N . ASP A 1 85 ? -4.198 -7.583 -9.220 1.00 96.81 85 ASP A N 1
ATOM 683 C CA . ASP A 1 85 ? -5.203 -6.535 -9.299 1.00 96.81 85 ASP A CA 1
ATOM 684 C C . ASP A 1 85 ? -4.611 -5.202 -8.839 1.00 96.81 85 ASP A C 1
ATOM 686 O O . ASP A 1 85 ? -3.832 -5.115 -7.893 1.00 96.81 85 ASP A O 1
ATOM 690 N N . SER A 1 86 ? -4.955 -4.132 -9.547 1.00 98.19 86 SER A N 1
ATOM 691 C CA . SER A 1 86 ? -4.498 -2.798 -9.160 1.00 98.19 86 SER A CA 1
ATOM 692 C C . SER A 1 86 ? -5.126 -2.392 -7.830 1.00 98.19 86 SER A C 1
ATOM 694 O O . SER A 1 86 ? -6.190 -2.890 -7.448 1.00 98.19 86 SER A O 1
ATOM 696 N N . LEU A 1 87 ? -4.508 -1.436 -7.138 1.00 98.62 87 LEU A N 1
ATOM 697 C CA . LEU A 1 87 ? -5.202 -0.776 -6.041 1.00 98.62 87 LEU A CA 1
ATOM 698 C C . LEU A 1 87 ? -6.421 -0.033 -6.599 1.00 98.62 87 LEU A C 1
ATOM 700 O O . LEU A 1 87 ? -6.380 0.522 -7.700 1.00 98.62 87 LEU A O 1
ATOM 704 N N . SER A 1 88 ? -7.506 -0.003 -5.831 1.00 98.44 88 SER A N 1
ATOM 705 C CA . SER A 1 88 ? -8.688 0.773 -6.189 1.00 98.44 88 SER A CA 1
ATOM 706 C C . SER A 1 88 ? -8.362 2.261 -6.271 1.00 98.44 88 SER A C 1
ATOM 708 O O . SER A 1 88 ? -7.552 2.785 -5.503 1.00 98.44 88 SER A O 1
ATOM 710 N N . ASN A 1 89 ? -9.051 2.967 -7.170 1.00 98.38 89 ASN A N 1
ATOM 711 C CA . ASN A 1 89 ? -9.049 4.424 -7.156 1.00 98.38 89 ASN A CA 1
ATOM 712 C C . ASN A 1 89 ? -9.559 4.916 -5.794 1.00 98.38 89 ASN A C 1
ATOM 714 O O . ASN A 1 89 ? -10.680 4.596 -5.407 1.00 98.38 89 ASN A O 1
ATOM 718 N N . GLY A 1 90 ? -8.735 5.686 -5.087 1.00 97.75 90 GLY A N 1
ATOM 719 C CA . GLY A 1 90 ? -9.065 6.173 -3.756 1.00 97.75 90 GLY A CA 1
ATOM 720 C C . GLY A 1 90 ? -8.845 5.143 -2.653 1.00 97.75 90 GLY A C 1
ATOM 721 O O . GLY A 1 90 ? -9.468 5.281 -1.611 1.00 97.75 90 GLY A O 1
ATOM 722 N N . ALA A 1 91 ? -7.975 4.142 -2.846 1.00 98.75 91 ALA A N 1
ATOM 723 C CA . ALA A 1 91 ? -7.535 3.277 -1.750 1.00 98.75 91 ALA A CA 1
ATOM 724 C C . ALA A 1 91 ? -7.030 4.105 -0.551 1.00 98.75 91 ALA A C 1
ATOM 726 O O . ALA A 1 91 ? -6.468 5.195 -0.718 1.00 98.75 91 ALA A O 1
ATOM 727 N N . GLU A 1 92 ? -7.255 3.593 0.657 1.00 98.75 92 GLU A N 1
ATOM 728 C CA . GLU A 1 92 ? -7.100 4.333 1.914 1.00 98.75 92 GLU A CA 1
ATOM 729 C C . GLU A 1 92 ? -6.460 3.479 3.008 1.00 98.75 92 GLU A C 1
ATOM 731 O O . GLU A 1 92 ? -6.623 2.259 3.048 1.00 98.75 92 GLU A O 1
ATOM 736 N N . LEU A 1 93 ? -5.779 4.144 3.941 1.00 98.94 93 LEU A N 1
ATOM 737 C CA . LEU A 1 93 ? -5.391 3.564 5.222 1.00 98.94 93 LEU A CA 1
ATOM 738 C C . LEU A 1 93 ? -6.494 3.863 6.232 1.00 98.94 93 LEU A C 1
ATOM 740 O O . LEU A 1 93 ? -6.852 5.026 6.421 1.00 98.94 93 LEU A O 1
ATOM 744 N N . ILE A 1 94 ? -7.039 2.836 6.878 1.00 98.88 94 ILE A N 1
ATOM 745 C CA . ILE A 1 94 ? -8.205 2.980 7.756 1.00 98.88 94 ILE A CA 1
ATOM 746 C C . ILE A 1 94 ? -7.999 2.298 9.109 1.00 98.88 94 ILE A C 1
ATOM 748 O O . ILE A 1 94 ? -7.269 1.312 9.214 1.00 98.88 94 ILE A O 1
ATOM 752 N N . LYS A 1 95 ? -8.684 2.788 10.145 1.00 98.81 95 LYS A N 1
ATOM 753 C CA . LYS A 1 95 ? -8.793 2.123 11.453 1.00 98.81 95 LYS A CA 1
ATOM 754 C C . LYS A 1 95 ? -10.154 2.359 12.108 1.00 98.81 95 LYS A C 1
ATOM 756 O O . LYS A 1 95 ? -10.856 3.313 11.776 1.00 98.81 95 LYS A O 1
ATOM 761 N N . GLY A 1 96 ? -10.496 1.492 13.060 1.00 98.56 96 GLY A N 1
ATOM 762 C CA . GLY A 1 96 ? -11.605 1.698 14.000 1.00 98.56 96 GLY A CA 1
ATOM 763 C C . GLY A 1 96 ? -11.138 2.400 15.274 1.00 98.56 96 GLY A C 1
ATOM 764 O O . GLY A 1 96 ? -10.140 3.125 15.267 1.00 98.56 96 GLY A O 1
ATOM 765 N N . SER A 1 97 ? -11.794 2.129 16.397 1.00 98.12 97 SER A N 1
ATOM 766 C CA . SER A 1 97 ? -11.363 2.585 17.723 1.00 98.12 97 SER A CA 1
ATOM 767 C C . SER A 1 97 ? -10.058 1.908 18.173 1.00 98.12 97 SER A C 1
ATOM 769 O O . SER A 1 97 ? -9.173 2.566 18.721 1.00 98.12 97 SER A O 1
ATOM 771 N N . GLY A 1 98 ? -9.889 0.619 17.856 1.00 97.94 98 GLY A N 1
ATOM 772 C CA . GLY A 1 98 ? -8.722 -0.192 18.220 1.00 97.94 98 GLY A CA 1
ATOM 773 C C . GLY A 1 98 ? -7.424 0.127 17.452 1.00 97.94 98 GLY A C 1
ATOM 774 O O . GLY A 1 98 ? -7.427 0.916 16.506 1.00 97.94 98 GLY A O 1
ATOM 775 N N . PRO A 1 99 ? -6.291 -0.493 17.832 1.00 97.88 99 PRO A N 1
ATOM 776 C CA . PRO A 1 99 ? -4.973 -0.178 17.268 1.00 97.88 99 PRO A CA 1
ATOM 777 C C . PRO A 1 99 ? -4.745 -0.717 15.847 1.00 97.88 99 PRO A C 1
ATOM 779 O O . PRO A 1 99 ? -3.837 -0.247 15.170 1.00 97.88 99 PRO A O 1
ATOM 782 N N . ALA A 1 100 ? -5.547 -1.685 15.394 1.00 98.56 100 ALA A N 1
ATOM 783 C CA . ALA A 1 100 ? -5.396 -2.312 14.084 1.00 98.56 100 ALA A CA 1
ATOM 784 C C . ALA A 1 100 ? -5.588 -1.302 12.940 1.00 98.56 100 ALA A C 1
ATOM 786 O O . ALA A 1 100 ? -6.586 -0.574 12.902 1.00 98.56 100 ALA A O 1
ATOM 787 N N . VAL A 1 101 ? -4.646 -1.302 11.996 1.00 98.88 101 VAL A N 1
ATOM 788 C CA . VAL A 1 101 ? -4.664 -0.462 10.792 1.00 98.88 101 VAL A CA 1
ATOM 789 C C . VAL A 1 101 ? -4.791 -1.356 9.567 1.00 98.88 101 VAL A C 1
ATOM 791 O O . VAL A 1 101 ? -4.178 -2.422 9.492 1.00 98.88 101 VAL A O 1
ATOM 794 N N . TYR A 1 102 ? -5.595 -0.923 8.604 1.00 98.88 102 TYR A N 1
ATOM 795 C CA . TYR A 1 102 ? -5.904 -1.696 7.413 1.00 98.88 102 TYR A CA 1
ATOM 796 C C . TYR A 1 102 ? -5.630 -0.888 6.150 1.00 98.88 102 TYR A C 1
ATOM 798 O O . TYR A 1 102 ? -5.881 0.316 6.115 1.00 98.88 102 TYR A O 1
ATOM 806 N N . LEU A 1 103 ? -5.201 -1.572 5.092 1.00 98.88 103 LEU A N 1
ATOM 807 C CA . LEU A 1 103 ? -5.326 -1.074 3.726 1.00 98.88 103 LEU A CA 1
ATOM 808 C C . LEU A 1 103 ? -6.727 -1.424 3.214 1.00 98.88 103 LEU A C 1
ATOM 810 O O . LEU A 1 103 ? -7.083 -2.603 3.157 1.00 98.88 103 LEU A O 1
ATOM 814 N N . LEU A 1 104 ? -7.513 -0.418 2.840 1.00 98.88 104 LEU A N 1
ATOM 815 C CA . LEU A 1 104 ? -8.790 -0.584 2.152 1.00 98.88 104 LEU A CA 1
ATOM 816 C C . LEU A 1 104 ? -8.580 -0.433 0.647 1.00 98.88 104 LEU A C 1
ATOM 818 O O . LEU A 1 104 ? -8.248 0.649 0.162 1.00 98.88 104 LEU A O 1
ATOM 822 N N . SER A 1 105 ? -8.795 -1.515 -0.093 1.00 98.69 105 SER A N 1
ATOM 823 C CA . SER A 1 105 ? -8.739 -1.528 -1.554 1.00 98.69 105 SER A CA 1
ATOM 824 C C . SER A 1 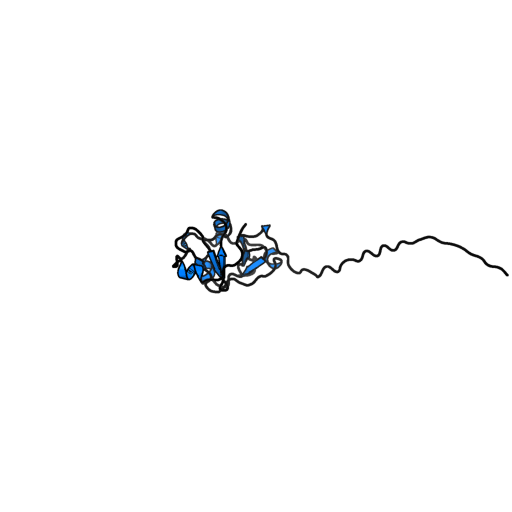105 ? -9.608 -2.659 -2.096 1.00 98.69 105 SER A C 1
ATOM 826 O O . SER A 1 105 ? -9.760 -3.695 -1.457 1.00 98.69 105 SER A O 1
ATOM 828 N N . ASN A 1 106 ? -10.184 -2.472 -3.282 1.00 97.88 106 ASN A N 1
ATOM 829 C CA . ASN A 1 106 ? -10.995 -3.471 -3.987 1.00 97.88 106 ASN A CA 1
ATOM 830 C C . ASN A 1 106 ? -12.166 -4.000 -3.134 1.00 97.88 106 ASN A C 1
ATOM 832 O O . ASN A 1 106 ? -12.515 -5.173 -3.191 1.00 97.88 106 ASN A O 1
ATOM 836 N N . GLY A 1 107 ? -12.760 -3.126 -2.309 1.00 97.62 107 GLY A N 1
ATOM 837 C CA . GLY A 1 107 ? -13.879 -3.461 -1.416 1.00 97.62 107 GLY A CA 1
ATOM 838 C C . GLY A 1 107 ? -13.506 -4.309 -0.193 1.00 97.62 107 GLY A C 1
ATOM 839 O O . GLY A 1 107 ? -14.392 -4.731 0.549 1.00 97.62 107 GLY A O 1
ATOM 840 N N . VAL A 1 108 ? -12.214 -4.550 0.037 1.00 98.38 108 VAL A N 1
ATOM 841 C CA . VAL A 1 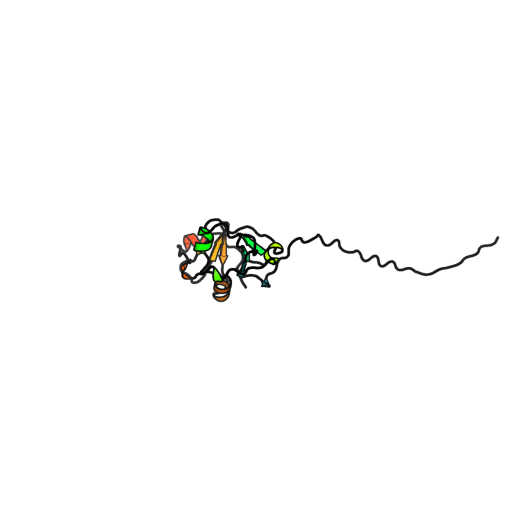108 ? -11.702 -5.414 1.104 1.00 98.38 108 VAL A CA 1
ATOM 842 C C . VAL A 1 108 ? -10.738 -4.626 1.988 1.00 98.38 108 VAL A C 1
ATOM 844 O O . VAL A 1 108 ? -9.904 -3.865 1.495 1.00 98.38 108 VAL A O 1
ATOM 847 N N . LYS A 1 109 ? -10.828 -4.820 3.308 1.00 98.75 109 LYS A N 1
ATOM 848 C CA . LYS A 1 109 ? -9.826 -4.332 4.260 1.00 98.75 109 LYS A CA 1
ATOM 849 C C . LYS A 1 109 ? -8.817 -5.437 4.556 1.00 98.75 109 LYS A C 1
ATOM 851 O O . LYS A 1 109 ? -9.192 -6.549 4.924 1.00 98.75 109 LYS A O 1
ATOM 856 N N . ARG A 1 110 ? -7.531 -5.141 4.415 1.00 98.81 110 ARG A N 1
ATOM 857 C CA . ARG A 1 110 ? -6.437 -6.060 4.753 1.00 98.81 110 ARG A CA 1
ATOM 858 C C . ARG A 1 110 ? -5.667 -5.516 5.941 1.00 98.81 110 ARG A C 1
ATOM 860 O O . ARG A 1 110 ? -5.234 -4.368 5.904 1.00 98.81 110 ARG A O 1
ATOM 867 N N . HIS A 1 111 ? -5.543 -6.311 7.001 1.00 98.81 111 HIS A N 1
ATOM 868 C CA . HIS A 1 111 ? -4.835 -5.894 8.212 1.00 98.81 111 HIS A CA 1
ATOM 869 C C . HIS A 1 111 ? -3.336 -5.792 7.932 1.00 98.81 111 HIS A C 1
ATOM 871 O O . HIS A 1 111 ? -2.768 -6.719 7.365 1.00 98.81 111 HIS A O 1
ATOM 877 N N . ILE A 1 112 ? -2.703 -4.693 8.334 1.00 98.81 112 ILE A N 1
ATOM 878 C CA . ILE A 1 112 ? -1.250 -4.527 8.255 1.00 98.81 112 ILE A CA 1
ATOM 879 C C . ILE A 1 112 ? -0.665 -5.085 9.553 1.00 98.81 112 ILE A C 1
ATOM 881 O O . ILE A 1 112 ? -0.965 -4.565 10.625 1.00 98.81 112 ILE A O 1
ATOM 885 N N . ALA A 1 113 ? 0.120 -6.162 9.457 1.00 98.38 113 ALA A N 1
ATOM 886 C CA . ALA A 1 113 ? 0.440 -7.042 10.583 1.00 98.38 113 ALA A CA 1
ATOM 887 C C . ALA A 1 113 ? 1.027 -6.320 11.804 1.00 98.38 113 ALA A C 1
ATOM 889 O O . ALA A 1 113 ? 0.690 -6.647 12.943 1.00 98.38 113 ALA A O 1
ATOM 890 N N . ASN A 1 114 ? 1.924 -5.361 11.570 1.00 98.38 114 ASN A N 1
ATOM 891 C CA . ASN A 1 114 ? 2.632 -4.635 12.615 1.00 98.38 114 ASN A CA 1
ATOM 892 C C . ASN A 1 114 ? 3.186 -3.286 12.091 1.00 98.38 114 ASN A C 1
ATOM 894 O O . ASN A 1 114 ? 3.164 -3.028 10.879 1.00 98.38 114 ASN A O 1
ATOM 898 N N . PRO A 1 115 ? 3.685 -2.403 12.982 1.00 98.38 115 PRO A N 1
ATOM 899 C CA . PRO A 1 115 ? 4.266 -1.121 12.587 1.00 98.38 115 PRO A CA 1
ATOM 900 C C . PRO A 1 115 ? 5.463 -1.219 11.632 1.00 98.38 115 PRO A C 1
ATOM 902 O O . PRO A 1 115 ? 5.638 -0.327 10.801 1.00 98.38 115 PRO A O 1
ATOM 905 N N . ASP A 1 116 ? 6.266 -2.282 11.713 1.00 98.06 116 ASP A N 1
ATOM 906 C CA . ASP A 1 116 ? 7.424 -2.465 10.834 1.00 98.06 116 ASP A CA 1
ATOM 907 C C . ASP A 1 116 ? 6.981 -2.766 9.401 1.00 98.06 116 ASP A C 1
ATOM 909 O O . ASP A 1 116 ? 7.480 -2.137 8.467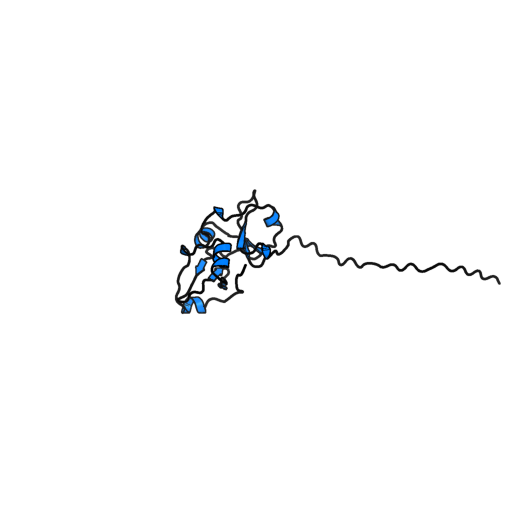 1.00 98.06 116 ASP A O 1
ATOM 913 N N . THR A 1 117 ? 5.965 -3.617 9.220 1.00 98.44 117 THR A N 1
ATOM 914 C CA . THR A 1 117 ? 5.309 -3.822 7.924 1.00 98.44 117 THR A CA 1
ATOM 915 C C . THR A 1 117 ? 4.736 -2.506 7.399 1.00 98.44 117 THR A C 1
ATOM 917 O O . THR A 1 117 ? 4.995 -2.136 6.258 1.00 98.44 117 THR A O 1
ATOM 920 N N . PHE A 1 118 ? 4.022 -1.740 8.228 1.00 98.75 118 PHE A N 1
ATOM 921 C CA . PHE A 1 118 ? 3.465 -0.447 7.814 1.00 98.75 118 PHE A CA 1
ATOM 922 C C . PHE A 1 118 ? 4.550 0.510 7.288 1.00 98.75 118 PHE A C 1
ATOM 924 O O . PHE A 1 118 ? 4.415 1.094 6.209 1.00 98.75 118 PHE A O 1
ATOM 931 N N . ASN A 1 119 ? 5.654 0.634 8.027 1.00 97.94 119 ASN A N 1
ATOM 932 C CA . ASN A 1 119 ? 6.781 1.486 7.655 1.00 97.94 119 ASN A CA 1
ATOM 933 C C . ASN A 1 119 ? 7.503 0.976 6.402 1.00 97.94 119 ASN A C 1
ATOM 935 O O . ASN A 1 119 ? 7.899 1.778 5.555 1.00 97.94 119 ASN A O 1
ATOM 939 N N . ALA A 1 120 ? 7.661 -0.342 6.260 1.00 97.19 120 ALA A N 1
ATOM 940 C CA . ALA A 1 120 ? 8.321 -0.939 5.108 1.00 97.19 120 ALA A CA 1
ATOM 941 C C . ALA A 1 120 ? 7.558 -0.698 3.800 1.00 97.19 120 ALA A C 1
ATOM 943 O O . ALA A 1 120 ? 8.188 -0.464 2.773 1.00 97.19 120 ALA A O 1
ATOM 944 N N . PHE A 1 121 ? 6.224 -0.654 3.861 1.00 98.44 121 PHE A N 1
ATOM 945 C CA . PHE A 1 121 ? 5.345 -0.280 2.746 1.00 98.44 121 PHE A CA 1
ATOM 946 C C . PHE A 1 121 ? 5.356 1.232 2.442 1.00 98.44 121 PHE A C 1
ATOM 948 O O . PHE A 1 121 ? 4.653 1.707 1.551 1.00 98.44 121 PHE A O 1
ATOM 955 N N . CYS A 1 122 ? 6.156 2.015 3.175 1.00 98.31 122 CYS A N 1
ATOM 956 C CA . CYS A 1 122 ? 6.204 3.476 3.112 1.00 98.31 122 CYS A CA 1
ATOM 957 C C . CYS A 1 122 ? 4.836 4.150 3.304 1.00 98.31 122 CYS A C 1
ATOM 959 O O . CYS A 1 122 ? 4.588 5.267 2.827 1.00 98.31 122 CYS A O 1
ATOM 961 N N . PHE A 1 123 ? 3.937 3.486 4.026 1.00 98.69 123 PHE A N 1
ATOM 962 C CA . PHE A 1 123 ? 2.683 4.095 4.415 1.00 98.69 123 PHE A CA 1
ATOM 963 C C . PHE A 1 123 ? 2.922 5.237 5.404 1.00 98.69 123 PHE A C 1
ATOM 965 O O . PHE A 1 123 ? 3.914 5.277 6.137 1.00 98.69 123 PHE A O 1
ATOM 972 N N . ASP A 1 124 ? 2.025 6.215 5.388 1.00 98.75 124 ASP A N 1
ATOM 973 C CA . ASP A 1 124 ? 2.098 7.373 6.270 1.00 98.75 124 ASP A CA 1
ATOM 974 C C . ASP A 1 124 ? 1.080 7.252 7.400 1.00 98.75 124 ASP A C 1
ATOM 976 O O . ASP A 1 124 ? -0.131 7.239 7.171 1.00 98.75 124 ASP A O 1
ATOM 980 N N . TRP A 1 125 ? 1.571 7.228 8.638 1.00 98.62 125 TRP A N 1
ATOM 981 C CA . TRP A 1 125 ? 0.729 7.183 9.832 1.00 98.62 125 TRP A CA 1
ATOM 982 C C . TRP A 1 125 ? -0.248 8.363 9.903 1.00 98.62 125 TRP A C 1
ATOM 984 O O . TRP A 1 125 ? -1.348 8.215 10.428 1.00 98.62 125 TRP A O 1
ATOM 994 N N . ASN A 1 126 ? 0.102 9.515 9.317 1.00 98.69 126 ASN A N 1
ATOM 995 C CA . ASN A 1 126 ? -0.760 10.701 9.303 1.00 98.69 126 ASN A CA 1
ATOM 996 C C . ASN A 1 126 ? -1.911 10.611 8.291 1.00 98.69 126 ASN A C 1
ATOM 998 O O . ASN A 1 126 ? -2.777 11.483 8.271 1.00 98.69 126 ASN A O 1
ATOM 1002 N N . LYS A 1 127 ? -1.921 9.586 7.433 1.00 98.69 127 LYS A N 1
ATOM 1003 C CA . LYS A 1 127 ? -2.950 9.386 6.404 1.00 98.69 127 LYS A CA 1
ATOM 1004 C C . LYS A 1 127 ? -4.012 8.367 6.807 1.00 98.69 127 LYS A C 1
ATOM 1006 O O . LYS A 1 127 ? -4.932 8.106 6.034 1.00 98.69 127 LYS A O 1
ATOM 1011 N N . ILE A 1 128 ? -3.907 7.813 8.015 1.00 98.88 128 ILE A N 1
ATOM 1012 C CA . ILE A 1 128 ? -4.887 6.872 8.550 1.00 98.88 128 ILE A CA 1
ATOM 1013 C C . ILE A 1 128 ? -6.197 7.608 8.841 1.00 98.88 128 ILE A C 1
ATOM 1015 O O . ILE A 1 128 ? -6.242 8.552 9.631 1.00 98.88 128 ILE A O 1
ATOM 1019 N N . LYS A 1 129 ? -7.285 7.135 8.236 1.00 98.75 129 LYS A N 1
ATOM 1020 C CA . LYS A 1 129 ? -8.644 7.614 8.480 1.00 98.75 129 LYS A CA 1
ATOM 1021 C C . LYS A 1 129 ? -9.327 6.752 9.535 1.00 98.75 129 LYS A C 1
ATOM 1023 O O . LYS A 1 129 ? -9.328 5.525 9.454 1.00 98.75 129 LYS A O 1
ATOM 1028 N N . THR A 1 130 ? -9.932 7.398 10.523 1.00 98.69 130 THR A N 1
ATOM 1029 C CA . THR A 1 130 ? -10.694 6.706 11.566 1.00 98.69 130 THR A CA 1
ATOM 1030 C C . THR A 1 130 ? -12.166 6.648 11.176 1.00 98.69 130 THR A C 1
ATOM 1032 O O . THR A 1 130 ? -12.776 7.682 10.909 1.00 98.69 130 THR A O 1
ATOM 1035 N N . TYR A 1 131 ? -12.740 5.449 11.184 1.00 98.56 131 TYR A N 1
ATOM 1036 C CA . TYR A 1 131 ? -14.172 5.208 11.003 1.00 98.56 131 TYR A CA 1
ATOM 1037 C C . TYR A 1 131 ? -14.769 4.588 12.270 1.00 98.56 131 TYR A C 1
ATOM 1039 O O . TYR A 1 131 ? -14.046 4.174 13.177 1.00 98.56 131 TYR A O 1
ATOM 1047 N N . SER A 1 132 ? -16.101 4.515 12.346 1.00 98.56 132 SER A N 1
ATOM 1048 C CA . SER A 1 132 ? -16.759 3.777 13.424 1.00 98.56 132 SER A CA 1
ATOM 1049 C C . SER A 1 132 ? -16.485 2.278 13.300 1.00 98.56 132 SER A C 1
ATOM 1051 O O . SER A 1 132 ? -16.354 1.744 12.196 1.00 98.56 132 SER A O 1
ATOM 1053 N N . ASP A 1 133 ? -16.470 1.574 14.429 1.00 98.50 133 ASP A N 1
ATOM 1054 C CA . ASP A 1 133 ? -16.257 0.123 14.435 1.00 98.50 133 ASP A CA 1
ATOM 1055 C C . ASP A 1 133 ? -17.338 -0.620 13.641 1.00 98.50 133 ASP A C 1
ATOM 1057 O O . ASP A 1 133 ? -17.052 -1.635 13.016 1.00 98.50 133 ASP A O 1
ATOM 1061 N N . ILE A 1 134 ? -18.561 -0.077 13.579 1.00 98.19 134 ILE A N 1
ATOM 1062 C CA . ILE A 1 134 ? -19.639 -0.611 12.737 1.00 98.19 134 ILE A CA 1
ATOM 1063 C C . ILE A 1 134 ? -19.227 -0.593 11.261 1.00 98.19 134 ILE A C 1
ATOM 1065 O O . ILE A 1 134 ? -19.390 -1.600 10.578 1.00 98.19 134 ILE A O 1
ATOM 1069 N N . VAL A 1 135 ? -18.677 0.519 10.760 1.00 98.06 135 VAL A N 1
ATOM 1070 C CA . VAL A 1 135 ? -18.211 0.605 9.367 1.00 98.06 135 VAL A CA 1
ATOM 1071 C C . VAL A 1 135 ? -17.074 -0.383 9.136 1.00 98.06 135 VAL A C 1
ATOM 1073 O O . VAL A 1 135 ? -17.148 -1.182 8.207 1.00 98.06 135 VAL A O 1
ATOM 1076 N N . ILE A 1 136 ? -16.064 -0.386 10.012 1.00 98.25 136 ILE A N 1
ATOM 1077 C CA . ILE A 1 136 ? -14.913 -1.287 9.885 1.00 98.25 136 ILE A CA 1
ATOM 1078 C C . ILE A 1 136 ? -15.365 -2.747 9.855 1.00 98.25 136 ILE A C 1
ATOM 1080 O O . ILE A 1 136 ? -14.950 -3.486 8.967 1.00 98.25 136 ILE A O 1
ATOM 1084 N N . ASN A 1 137 ? -16.238 -3.166 10.769 1.00 97.56 137 ASN A N 1
ATOM 1085 C CA . ASN A 1 137 ? -16.674 -4.557 10.894 1.00 97.56 137 ASN A CA 1
ATOM 1086 C C . ASN A 1 137 ? -17.537 -5.041 9.718 1.00 97.56 137 ASN A C 1
ATOM 1088 O O . ASN A 1 137 ? -17.551 -6.238 9.454 1.00 97.56 137 ASN A O 1
ATOM 1092 N N . ASN A 1 138 ? -18.200 -4.138 8.989 1.00 98.19 138 ASN A N 1
ATOM 1093 C CA . ASN A 1 138 ? -19.007 -4.483 7.811 1.00 98.19 138 ASN A CA 1
ATOM 1094 C C . ASN A 1 138 ? -18.203 -4.583 6.502 1.00 98.19 138 ASN A C 1
ATOM 1096 O O . ASN A 1 138 ? -18.733 -5.047 5.496 1.00 98.19 138 ASN A O 1
ATOM 1100 N N . ILE A 1 139 ? -16.934 -4.166 6.486 1.00 98.44 139 ILE A N 1
ATOM 1101 C CA . ILE A 1 139 ? -16.062 -4.340 5.316 1.00 98.44 139 ILE A CA 1
ATOM 1102 C C . ILE A 1 139 ? -15.483 -5.759 5.324 1.00 98.44 139 ILE A C 1
ATOM 1104 O O . ILE A 1 139 ? -14.949 -6.201 6.346 1.00 98.44 139 ILE A O 1
ATOM 1108 N N . SER A 1 140 ? -1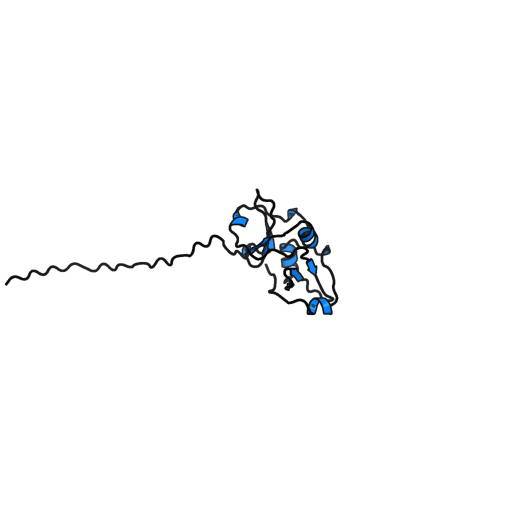5.520 -6.443 4.177 1.00 98.50 140 SER A N 1
ATOM 1109 C CA . SER A 1 140 ? -14.914 -7.771 4.016 1.00 98.50 140 SER A CA 1
ATOM 1110 C C . SER A 1 140 ? -13.432 -7.757 4.405 1.00 98.50 140 SER A C 1
ATOM 1112 O O . SER A 1 140 ? -12.701 -6.831 4.048 1.00 98.50 140 SER A O 1
ATOM 1114 N N . THR A 1 141 ? -12.988 -8.765 5.153 1.00 98.31 141 THR A N 1
ATOM 1115 C CA . THR A 1 141 ? -11.600 -8.879 5.613 1.00 98.31 141 THR A CA 1
ATOM 1116 C C . THR A 1 141 ? -10.816 -9.789 4.674 1.00 98.31 141 THR A C 1
ATOM 1118 O O . THR A 1 141 ? -11.188 -10.943 4.476 1.00 98.31 141 THR A O 1
ATOM 1121 N N . GLY A 1 142 ? -9.729 -9.270 4.109 1.00 98.12 142 GLY A N 1
ATOM 1122 C CA . GLY A 1 142 ? -8.792 -10.032 3.286 1.00 98.12 142 GLY A CA 1
ATOM 1123 C C . GLY A 1 142 ? -7.603 -10.550 4.088 1.00 98.12 142 GLY A C 1
ATOM 1124 O O . GLY A 1 142 ? -7.483 -10.289 5.287 1.00 98.12 142 GLY A O 1
ATOM 1125 N N . SER A 1 143 ? -6.696 -11.247 3.402 1.00 97.69 143 SER A N 1
ATOM 1126 C CA . SER A 1 143 ? -5.446 -11.737 3.988 1.00 97.69 143 SER A CA 1
ATOM 1127 C C . SER A 1 143 ? -4.644 -10.608 4.633 1.00 97.69 143 SER A C 1
ATOM 1129 O O . SER A 1 143 ? -4.628 -9.472 4.144 1.00 97.69 143 SER A O 1
ATOM 1131 N N . VAL A 1 144 ? -3.963 -10.935 5.730 1.00 98.50 144 VAL A N 1
ATOM 1132 C CA . VAL A 1 144 ? -3.028 -10.026 6.400 1.00 98.50 144 VAL A CA 1
ATOM 1133 C C . VAL A 1 144 ? -1.936 -9.604 5.408 1.00 98.50 144 VAL A C 1
ATOM 1135 O O . VAL A 1 144 ? -1.588 -10.352 4.498 1.00 98.50 144 VAL A O 1
ATOM 1138 N N . ILE A 1 145 ? -1.469 -8.366 5.529 1.00 98.38 145 ILE A N 1
ATOM 1139 C CA . ILE A 1 145 ? -0.289 -7.850 4.837 1.00 98.38 145 ILE A CA 1
ATOM 1140 C C . ILE A 1 145 ? 0.869 -7.956 5.819 1.00 98.38 145 ILE A C 1
ATOM 1142 O O . ILE A 1 145 ? 0.809 -7.369 6.903 1.00 98.38 145 ILE A O 1
ATOM 1146 N N . GLU A 1 146 ? 1.907 -8.681 5.425 1.00 94.94 146 GLU A N 1
ATOM 1147 C CA . GLU A 1 146 ? 3.140 -8.887 6.182 1.00 94.94 146 GLU A CA 1
ATOM 1148 C C . GLU A 1 146 ? 4.368 -8.656 5.288 1.00 94.94 146 GLU A C 1
ATOM 1150 O O . GLU A 1 146 ? 4.251 -8.574 4.065 1.00 94.94 146 GLU A O 1
ATOM 1155 N N . ARG A 1 147 ? 5.528 -8.458 5.916 1.00 86.12 147 ARG A N 1
ATOM 1156 C CA . ARG A 1 147 ? 6.850 -8.381 5.282 1.00 86.12 147 ARG A CA 1
ATOM 1157 C C . ARG A 1 147 ? 7.860 -9.041 6.206 1.00 86.12 147 ARG A C 1
ATOM 1159 O O . ARG A 1 147 ? 7.704 -8.835 7.431 1.00 86.12 147 ARG A O 1
#